Protein AF-A0A8H5SHQ7-F1 (afdb_monomer_lite)

pLDDT: mean 79.08, std 16.41, range [33.56, 96.19]

Secondary structure (DSSP, 8-state):
--------HHHHHHHHHHHHHHHTHHHHHHHHHHHHHTTHHHHHHHHHHSHHHHT---HHHHHHHHT-HHHH--S-GGG--HHHHHHHHHHHHHHHHTSHHHHHHHHHH-TT---HHHHHHHHHHHHHHHHHHHHHHHHH-HHHHHT---PPPPPPP-----TTTTTHHHHHHHHHGGGG--

Sequence (182 aa):
MASDTEKPSSQAETEVLQLVADLDRGRILRIAERIEKQGICQFLQKTQSGVQYRQLQSEKFKIWLESCPFTASTSHIQNWTCAAIVKLINWASEARWQYAEQLRTLLKLDESQSQAWLDHLHKVARYHSAIKSMVKFAVKEPGIFVNIGIRPINAPKPCFWEKTQTRQWRSLRNIWAPMMLK

Radius of gyration: 25.67 Å; chains: 1; bounding box: 71×54×68 Å

Foldseek 3Di:
DDPPPPDPLVVQLVVVLLVCCVVCVVVLLVLVVVLVVLQLVVLLVCCCPDPVVVVPPDPVVNVLSVLALVVPDPDDSNPQDSVSLSSLLVSLLCCVPVCVVVVVVSCVVDPVNRCVSNVSSPVSPVSSVVSSVVSVCCVVCVVVVVPDDDDDDPDPDPPPPPCPVVVVVVVVVVVCVVVPDD

Structure (mmCIF, N/CA/C/O backbone):
data_AF-A0A8H5SHQ7-F1
#
_entry.id   AF-A0A8H5SHQ7-F1
#
loop_
_atom_site.group_PDB
_atom_site.id
_atom_site.type_symbol
_atom_site.label_atom_id
_atom_site.label_alt_id
_atom_site.label_comp_id
_atom_site.label_asym_id
_atom_site.label_entity_id
_atom_site.label_seq_id
_atom_site.pdbx_PDB_ins_code
_atom_site.Cartn_x
_atom_site.Cartn_y
_atom_site.Cartn_z
_atom_site.occupancy
_atom_site.B_iso_or_equiv
_atom_site.auth_seq_id
_atom_site.auth_comp_id
_atom_site.auth_asym_id
_atom_site.auth_atom_id
_atom_site.pdbx_PDB_model_num
ATOM 1 N N . MET A 1 1 ? 33.254 12.821 -22.555 1.00 33.56 1 MET A N 1
ATOM 2 C CA . MET A 1 1 ? 33.073 11.659 -21.664 1.00 33.56 1 MET A CA 1
ATOM 3 C C . MET A 1 1 ? 32.046 12.067 -20.628 1.00 33.56 1 MET A C 1
ATOM 5 O O . MET A 1 1 ? 32.350 12.928 -19.816 1.00 33.56 1 MET A O 1
ATOM 9 N N . ALA A 1 2 ? 30.805 11.596 -20.758 1.00 37.62 2 ALA A N 1
ATOM 10 C CA . ALA A 1 2 ? 29.762 11.888 -19.781 1.00 37.62 2 ALA A CA 1
ATOM 11 C C . ALA A 1 2 ? 29.986 10.970 -18.576 1.00 37.62 2 ALA A C 1
ATOM 13 O O . ALA A 1 2 ? 30.101 9.760 -18.748 1.00 37.62 2 ALA A O 1
ATOM 14 N N . SER A 1 3 ? 30.141 11.548 -17.388 1.00 41.38 3 SER A N 1
ATOM 15 C CA . SER A 1 3 ? 30.241 10.786 -16.148 1.00 41.38 3 SER A CA 1
ATOM 16 C C . SER A 1 3 ? 28.887 10.145 -15.861 1.00 41.38 3 SER A C 1
ATOM 18 O O . SER A 1 3 ? 27.949 10.850 -15.479 1.00 41.38 3 SER A O 1
ATOM 20 N N . ASP A 1 4 ? 28.788 8.827 -16.045 1.00 42.91 4 ASP A N 1
ATOM 21 C CA . ASP A 1 4 ? 27.694 8.013 -15.516 1.00 42.91 4 ASP A CA 1
ATOM 22 C C . ASP A 1 4 ? 27.689 8.183 -13.999 1.00 42.91 4 ASP A C 1
ATOM 24 O O . ASP A 1 4 ? 28.451 7.567 -13.258 1.00 42.91 4 ASP A O 1
ATOM 28 N N . THR A 1 5 ? 26.885 9.134 -13.540 1.00 46.66 5 THR A N 1
ATOM 29 C CA . THR A 1 5 ? 26.704 9.389 -12.120 1.00 46.66 5 THR A CA 1
ATOM 30 C C . THR A 1 5 ? 25.695 8.347 -11.678 1.00 46.66 5 THR A C 1
ATOM 32 O O . THR A 1 5 ? 24.519 8.445 -12.031 1.00 46.66 5 THR A O 1
ATOM 35 N N . GLU A 1 6 ? 26.166 7.301 -10.999 1.00 51.03 6 GLU A N 1
ATOM 36 C CA . GLU A 1 6 ? 25.309 6.277 -10.407 1.00 51.03 6 GLU A CA 1
ATOM 37 C C . GLU A 1 6 ? 24.197 6.970 -9.608 1.00 51.03 6 GLU A C 1
ATOM 39 O O . GLU A 1 6 ? 24.444 7.606 -8.580 1.00 51.03 6 GLU A O 1
ATOM 44 N N . LYS A 1 7 ? 22.956 6.907 -10.108 1.00 58.16 7 LYS A N 1
ATOM 45 C CA . LYS A 1 7 ? 21.808 7.410 -9.354 1.00 58.16 7 LYS A CA 1
ATOM 46 C C . LYS A 1 7 ? 21.725 6.612 -8.047 1.00 58.16 7 LYS A C 1
ATOM 48 O O . LYS A 1 7 ? 21.803 5.382 -8.094 1.00 58.16 7 LYS A O 1
ATOM 53 N N . PRO A 1 8 ? 21.522 7.258 -6.887 1.00 67.00 8 PRO A N 1
ATOM 54 C CA . PRO A 1 8 ? 21.380 6.536 -5.631 1.00 67.00 8 PRO A CA 1
ATOM 55 C C . PRO A 1 8 ? 20.201 5.557 -5.720 1.00 67.00 8 PRO A C 1
ATOM 57 O O . PRO A 1 8 ? 19.133 5.903 -6.228 1.00 67.00 8 PRO A O 1
ATOM 60 N N . SER A 1 9 ? 20.381 4.333 -5.211 1.00 67.94 9 SER A N 1
ATOM 61 C CA . SER A 1 9 ? 19.393 3.237 -5.286 1.00 67.94 9 SER A CA 1
ATOM 62 C C . SER A 1 9 ? 17.975 3.656 -4.869 1.00 67.94 9 SER A C 1
ATOM 64 O O . SER A 1 9 ? 16.998 3.183 -5.441 1.00 67.94 9 SER A O 1
ATOM 66 N N . SER A 1 10 ? 17.843 4.571 -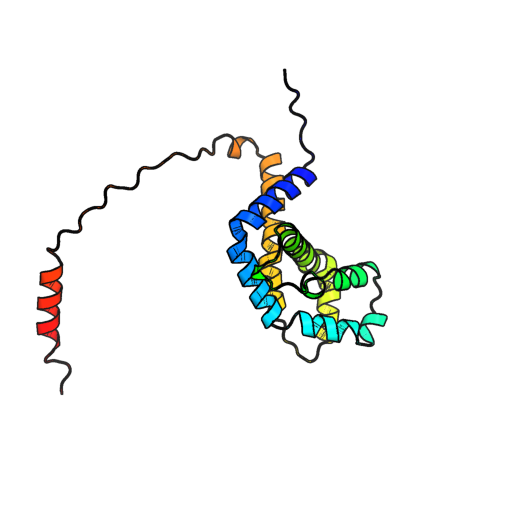3.905 1.00 75.75 10 SER A N 1
ATOM 67 C CA . SER A 1 10 ? 16.556 5.102 -3.432 1.00 75.75 10 SER A CA 1
ATOM 68 C C . SER A 1 10 ? 15.819 5.954 -4.473 1.00 75.75 10 SER A C 1
ATOM 70 O O . SER A 1 10 ? 14.588 5.928 -4.550 1.00 75.75 10 SER A O 1
ATOM 72 N N . GLN A 1 11 ? 16.555 6.693 -5.304 1.00 83.06 11 GLN A N 1
ATOM 73 C CA . GLN A 1 11 ? 15.977 7.458 -6.401 1.00 83.06 11 GLN A CA 1
ATOM 74 C C . GLN A 1 11 ? 15.467 6.518 -7.496 1.00 83.06 11 GLN A C 1
ATOM 76 O O . GLN A 1 11 ? 14.345 6.690 -7.966 1.00 83.06 11 GLN A O 1
ATOM 81 N N . ALA A 1 12 ? 16.236 5.480 -7.836 1.00 81.25 12 ALA A N 1
ATOM 82 C CA . ALA A 1 12 ? 15.808 4.461 -8.793 1.00 81.25 12 ALA A CA 1
ATOM 83 C C . ALA A 1 12 ? 14.554 3.705 -8.312 1.00 81.25 12 ALA A C 1
ATOM 85 O O . ALA A 1 12 ? 13.626 3.502 -9.091 1.00 81.25 12 ALA A O 1
ATOM 86 N N . GLU A 1 13 ? 14.476 3.349 -7.024 1.00 85.25 13 GLU A N 1
ATOM 87 C CA . GLU A 1 13 ? 13.265 2.765 -6.422 1.00 85.25 13 GLU A CA 1
ATOM 88 C C . GLU A 1 13 ? 12.042 3.673 -6.595 1.00 85.25 13 GLU A C 1
ATOM 90 O O . GLU A 1 13 ? 10.969 3.195 -6.966 1.00 85.25 13 GLU A O 1
ATOM 95 N N . THR A 1 14 ? 12.208 4.980 -6.388 1.00 86.75 14 THR A N 1
ATOM 96 C CA . THR A 1 14 ? 11.118 5.956 -6.521 1.00 86.75 14 THR A CA 1
ATOM 97 C C . THR A 1 14 ? 10.674 6.126 -7.976 1.00 86.75 14 THR A C 1
ATOM 99 O O . THR A 1 14 ? 9.474 6.116 -8.251 1.00 86.75 14 THR A O 1
ATOM 102 N N . GLU A 1 15 ? 11.620 6.239 -8.912 1.00 88.44 15 GLU A N 1
ATOM 103 C CA . GLU A 1 15 ? 11.342 6.371 -10.350 1.00 88.44 15 GLU A CA 1
ATOM 104 C C . GLU A 1 15 ? 10.612 5.128 -10.892 1.00 88.44 15 GLU A C 1
ATOM 106 O O . GLU A 1 15 ? 9.587 5.241 -11.567 1.00 88.44 15 GLU A O 1
ATOM 111 N N . VAL A 1 16 ? 11.079 3.926 -10.535 1.00 87.69 16 VAL A N 1
ATOM 112 C CA . VAL A 1 16 ? 10.428 2.667 -10.935 1.00 87.69 16 VAL A CA 1
ATOM 113 C C . VAL A 1 16 ? 9.046 2.535 -10.296 1.00 87.69 16 VAL A C 1
ATOM 115 O O . VAL A 1 16 ? 8.110 2.077 -10.949 1.00 87.69 16 VAL A O 1
ATOM 118 N N . LEU A 1 17 ? 8.880 2.960 -9.042 1.00 90.25 17 LEU A N 1
ATOM 119 C CA . LEU A 1 17 ? 7.585 2.937 -8.366 1.00 90.25 17 LEU A CA 1
ATOM 120 C C . LEU A 1 17 ? 6.559 3.860 -9.028 1.00 90.25 17 LEU A C 1
ATOM 122 O O . LEU A 1 17 ? 5.409 3.452 -9.178 1.00 90.25 17 LEU A O 1
ATOM 126 N N . GLN A 1 18 ? 6.961 5.055 -9.463 1.00 92.19 18 GLN A N 1
ATOM 127 C CA . GLN A 1 18 ? 6.096 5.951 -10.239 1.00 92.19 18 GLN A CA 1
ATOM 128 C C . GLN A 1 18 ? 5.693 5.312 -11.572 1.00 92.19 18 GLN A C 1
ATOM 130 O O . GLN A 1 18 ? 4.508 5.266 -11.897 1.00 92.19 18 GLN A O 1
ATOM 135 N N . LEU A 1 19 ? 6.653 4.724 -12.293 1.00 91.88 19 LEU A N 1
ATOM 136 C CA . LEU A 1 19 ? 6.379 4.039 -13.555 1.00 91.88 19 LEU A CA 1
ATOM 137 C C . LEU A 1 19 ? 5.389 2.878 -13.375 1.00 91.88 19 LEU A C 1
ATOM 139 O O . LEU A 1 19 ? 4.436 2.744 -14.140 1.00 91.88 19 LEU A O 1
ATOM 143 N N . VAL A 1 20 ? 5.582 2.047 -12.349 1.00 90.06 20 VAL A N 1
ATOM 144 C CA . VAL A 1 20 ? 4.669 0.940 -12.029 1.00 90.06 20 VAL A CA 1
ATOM 145 C C . VAL A 1 20 ? 3.293 1.460 -11.613 1.00 90.06 20 VAL A C 1
ATOM 147 O O . VAL A 1 20 ? 2.282 0.894 -12.025 1.00 90.06 20 VAL A O 1
ATOM 150 N N . ALA A 1 21 ? 3.232 2.541 -10.832 1.00 91.31 21 ALA A N 1
ATOM 151 C CA . ALA A 1 21 ? 1.972 3.157 -10.430 1.00 91.31 21 ALA A CA 1
ATOM 152 C C . ALA A 1 21 ? 1.158 3.660 -11.633 1.00 91.31 21 ALA A C 1
ATOM 154 O O . ALA A 1 21 ? -0.068 3.537 -11.614 1.00 91.31 21 ALA A O 1
ATOM 155 N N . ASP A 1 22 ? 1.817 4.164 -12.679 1.00 92.38 22 ASP A N 1
ATOM 156 C CA . ASP A 1 22 ? 1.163 4.592 -13.918 1.00 92.38 22 ASP A CA 1
ATOM 157 C C . ASP A 1 22 ? 0.768 3.412 -14.817 1.00 92.38 22 ASP A C 1
ATOM 159 O O . ASP A 1 22 ? -0.375 3.349 -15.277 1.00 92.38 22 ASP A O 1
ATOM 163 N N . LEU A 1 23 ? 1.665 2.441 -15.023 1.00 92.00 23 LEU A N 1
ATOM 164 C CA . LEU A 1 23 ? 1.403 1.267 -15.867 1.00 92.00 23 LEU A CA 1
ATOM 165 C C . LEU A 1 23 ? 0.278 0.386 -15.306 1.00 92.00 23 LEU A C 1
ATOM 167 O O . LEU A 1 23 ? -0.629 -0.010 -16.038 1.00 92.00 23 LEU A O 1
ATOM 171 N N . ASP A 1 24 ? 0.302 0.117 -13.999 1.00 93.25 24 ASP A N 1
ATOM 172 C CA . ASP A 1 24 ? -0.683 -0.730 -13.317 1.00 93.25 24 ASP A CA 1
ATOM 173 C C . ASP A 1 24 ? -1.805 0.070 -12.640 1.00 93.25 24 ASP A C 1
ATOM 175 O O . ASP A 1 24 ? -2.602 -0.481 -11.868 1.00 93.25 24 ASP A O 1
ATOM 179 N N . ARG A 1 25 ? -1.939 1.359 -12.977 1.00 93.69 25 ARG A N 1
ATOM 180 C CA . ARG A 1 25 ? -2.927 2.289 -12.415 1.00 93.69 25 ARG A CA 1
ATOM 181 C C . ARG A 1 25 ? -4.319 1.677 -12.302 1.00 93.69 25 ARG A C 1
ATOM 183 O O . ARG A 1 25 ? -4.875 1.576 -11.211 1.00 93.69 25 ARG A O 1
ATOM 190 N N . GLY A 1 26 ? -4.879 1.194 -13.412 1.00 93.56 26 GLY A N 1
ATOM 191 C CA . GLY A 1 26 ? -6.235 0.632 -13.433 1.00 93.56 26 GLY A CA 1
ATOM 192 C C . GLY A 1 26 ? -6.401 -0.622 -12.563 1.00 93.56 26 GLY A C 1
ATOM 193 O O . GLY A 1 26 ? -7.496 -0.924 -12.085 1.00 93.56 26 GLY A O 1
ATOM 194 N N . ARG A 1 27 ? -5.329 -1.382 -12.322 1.00 94.69 27 ARG A N 1
ATOM 195 C CA . ARG A 1 27 ? -5.354 -2.526 -11.404 1.00 94.69 27 ARG A CA 1
ATOM 196 C C . ARG A 1 27 ? -5.274 -2.068 -9.953 1.00 94.69 27 ARG A C 1
ATOM 198 O O . ARG A 1 27 ? -6.047 -2.568 -9.138 1.00 94.69 27 ARG A O 1
ATOM 205 N N . ILE A 1 28 ? -4.375 -1.139 -9.639 1.00 95.00 28 ILE A N 1
ATOM 206 C CA . ILE A 1 28 ? -4.192 -0.632 -8.276 1.00 95.00 28 ILE A CA 1
ATOM 207 C C . ILE A 1 28 ? -5.452 0.099 -7.806 1.00 95.00 28 ILE A C 1
ATOM 209 O O . ILE A 1 28 ? -5.934 -0.189 -6.714 1.00 95.00 28 ILE A O 1
ATOM 213 N N . LEU A 1 29 ? -6.055 0.938 -8.654 1.00 94.75 29 LEU A N 1
ATOM 214 C CA . LEU A 1 29 ? -7.303 1.638 -8.337 1.00 94.75 29 LEU A CA 1
ATOM 215 C C . LEU A 1 29 ? -8.458 0.668 -8.057 1.00 94.75 29 LEU A C 1
ATOM 217 O O . LEU A 1 29 ? -9.145 0.817 -7.054 1.00 94.75 29 LEU A O 1
ATOM 221 N N . ARG A 1 30 ? -8.617 -0.399 -8.852 1.00 95.25 30 ARG A N 1
ATOM 222 C CA . ARG A 1 30 ? -9.626 -1.443 -8.578 1.00 95.25 30 ARG A CA 1
ATOM 223 C C . ARG A 1 30 ? -9.406 -2.157 -7.244 1.00 95.25 30 ARG A C 1
ATOM 225 O O . ARG A 1 30 ? -10.365 -2.601 -6.617 1.00 95.25 30 ARG A O 1
ATOM 232 N N . ILE A 1 31 ? -8.154 -2.328 -6.821 1.00 95.06 31 ILE A N 1
ATOM 233 C CA . ILE A 1 31 ? -7.845 -2.893 -5.502 1.00 95.06 31 ILE A CA 1
ATOM 234 C C . ILE A 1 31 ? -8.173 -1.865 -4.413 1.00 95.06 31 ILE A C 1
ATOM 236 O O . ILE A 1 31 ? -8.801 -2.238 -3.428 1.00 95.06 31 ILE A O 1
ATOM 240 N N . ALA A 1 32 ? -7.823 -0.592 -4.609 1.00 94.44 32 ALA A N 1
ATOM 241 C CA . ALA A 1 32 ? -8.142 0.497 -3.687 1.00 94.44 32 ALA A CA 1
ATOM 242 C C . ALA A 1 32 ? -9.658 0.650 -3.469 1.00 94.44 32 ALA A C 1
ATOM 244 O O . ALA A 1 32 ? -10.100 0.691 -2.327 1.00 94.44 32 ALA A O 1
ATOM 245 N N . GLU A 1 33 ? -10.463 0.602 -4.534 1.00 93.69 33 GLU A N 1
ATOM 246 C CA . GLU A 1 33 ? -11.933 0.601 -4.445 1.00 93.69 33 GLU A CA 1
ATOM 247 C C . GLU A 1 33 ? -12.465 -0.573 -3.608 1.00 93.69 33 GLU A C 1
ATOM 249 O O . GLU A 1 33 ? -13.436 -0.431 -2.868 1.00 93.69 33 GLU A O 1
ATOM 254 N N . ARG A 1 34 ? -11.845 -1.758 -3.705 1.00 93.50 34 ARG A N 1
ATOM 255 C CA . ARG A 1 34 ? -12.228 -2.905 -2.866 1.00 93.50 34 ARG A CA 1
ATOM 256 C C . ARG A 1 34 ? -11.855 -2.686 -1.407 1.00 93.50 34 ARG A C 1
ATOM 258 O O . ARG A 1 34 ? -12.661 -3.022 -0.550 1.00 93.50 34 ARG A O 1
ATOM 265 N N . ILE A 1 35 ? -10.673 -2.135 -1.137 1.00 93.31 35 ILE A N 1
ATOM 266 C CA . ILE A 1 35 ? -10.221 -1.806 0.223 1.00 93.31 35 ILE A CA 1
ATOM 267 C C . ILE A 1 35 ? -11.205 -0.825 0.876 1.00 93.31 35 ILE A C 1
ATOM 269 O O . ILE A 1 35 ? -11.647 -1.064 1.998 1.00 93.31 35 ILE A O 1
ATOM 273 N N . GLU A 1 36 ? -11.595 0.227 0.153 1.00 91.38 36 GLU A N 1
ATOM 274 C CA . GLU A 1 36 ? -12.579 1.212 0.611 1.00 91.38 36 GLU A CA 1
ATOM 275 C C . GLU A 1 36 ? -13.930 0.559 0.921 1.00 91.38 36 GLU A C 1
ATOM 277 O O . GLU A 1 36 ? -14.418 0.638 2.049 1.00 91.38 36 GLU A O 1
ATOM 282 N N . LYS A 1 37 ? -14.499 -0.172 -0.046 1.00 90.62 37 LYS A N 1
ATOM 283 C CA . LYS A 1 37 ? -15.796 -0.855 0.109 1.00 90.62 37 LYS A CA 1
ATOM 284 C C . LYS A 1 37 ? -15.810 -1.893 1.230 1.00 90.62 37 LYS A C 1
ATOM 286 O O . LYS A 1 37 ? -16.870 -2.181 1.774 1.00 90.62 37 LYS A O 1
ATOM 291 N N . GLN A 1 38 ? -14.659 -2.476 1.554 1.00 90.56 38 GLN A N 1
ATOM 292 C CA . GLN A 1 38 ? -14.519 -3.493 2.597 1.00 90.56 38 GLN A CA 1
ATOM 293 C C . GLN A 1 38 ? -14.275 -2.921 3.995 1.00 90.56 38 GLN A C 1
ATOM 295 O O . GLN A 1 38 ? -14.064 -3.692 4.930 1.00 90.56 38 GLN A O 1
ATOM 300 N N . GLY A 1 39 ? -14.349 -1.602 4.157 1.00 88.06 39 GLY A N 1
ATOM 301 C CA . GLY A 1 39 ? -14.542 -1.012 5.473 1.00 88.06 39 GLY A CA 1
ATOM 302 C C . GLY A 1 39 ? -13.327 -0.313 6.074 1.00 88.06 39 GLY A C 1
ATOM 303 O O . GLY A 1 39 ? -13.342 -0.035 7.272 1.00 88.06 39 GLY A O 1
ATOM 304 N N . ILE A 1 40 ? -12.266 -0.036 5.298 1.00 90.12 40 ILE A N 1
ATOM 305 C CA . ILE A 1 40 ? -11.049 0.584 5.856 1.00 90.12 40 ILE A CA 1
ATOM 306 C C . ILE A 1 40 ? -11.349 1.933 6.529 1.00 90.12 40 ILE A C 1
ATOM 308 O O . ILE A 1 40 ? -10.817 2.220 7.597 1.00 90.12 40 ILE A O 1
ATOM 312 N N . CYS A 1 41 ? -12.234 2.747 5.946 1.00 89.12 41 CYS A N 1
ATOM 313 C CA . CYS A 1 41 ? -12.568 4.069 6.475 1.00 89.12 41 CYS A CA 1
ATOM 314 C C . CYS A 1 41 ? -13.312 3.958 7.809 1.00 89.12 41 CYS A C 1
ATOM 316 O O . CYS A 1 41 ? -12.985 4.667 8.756 1.00 89.12 41 CYS A O 1
ATOM 318 N N . GLN A 1 42 ? -14.259 3.024 7.907 1.00 87.62 42 GLN A N 1
ATOM 319 C CA . GLN A 1 42 ? -15.003 2.735 9.130 1.00 87.62 42 GLN A CA 1
ATOM 320 C C . GLN A 1 42 ? -14.062 2.220 10.224 1.00 87.62 42 GLN A C 1
ATOM 322 O O . GLN A 1 42 ? -14.133 2.681 11.363 1.00 87.62 42 GLN A O 1
ATOM 327 N N . PHE A 1 43 ? -13.140 1.318 9.871 1.00 87.81 43 PHE A N 1
ATOM 328 C CA . PHE A 1 43 ? -12.107 0.830 10.782 1.00 87.81 43 PHE A CA 1
ATOM 329 C C . PHE A 1 43 ? -11.242 1.978 11.322 1.00 87.81 43 PHE A C 1
ATOM 331 O O . PHE A 1 43 ? -11.044 2.081 12.533 1.00 87.81 43 PHE A O 1
ATOM 338 N N . LEU A 1 44 ? -10.762 2.872 10.452 1.00 87.69 44 LEU A N 1
ATOM 339 C CA . LEU A 1 44 ? -9.928 4.011 10.847 1.00 87.69 44 LEU A CA 1
ATOM 340 C C . LEU A 1 44 ? -10.691 5.007 11.729 1.00 87.69 44 LEU A C 1
ATOM 342 O O . LEU A 1 44 ? -10.172 5.413 12.766 1.00 87.69 44 LEU A O 1
ATOM 346 N N . GLN A 1 45 ? -11.934 5.345 11.374 1.00 87.12 45 GLN A N 1
ATOM 347 C CA . GLN A 1 45 ? -12.783 6.244 12.166 1.00 87.12 45 GLN A CA 1
ATOM 348 C C . GLN A 1 45 ? -13.084 5.671 13.559 1.00 87.12 45 GLN A C 1
ATOM 350 O O . GLN A 1 45 ? -12.964 6.376 14.565 1.00 87.12 45 GLN A O 1
ATOM 355 N N . LYS A 1 46 ? -13.432 4.380 13.641 1.00 85.31 46 LYS A N 1
ATOM 356 C CA . LYS A 1 46 ? -13.666 3.686 14.918 1.00 85.31 46 LYS A CA 1
ATOM 357 C C . LYS A 1 46 ? -12.390 3.619 15.751 1.00 85.31 46 LYS A C 1
ATOM 359 O O . LYS A 1 46 ? -12.426 3.857 16.955 1.00 85.31 46 LYS A O 1
ATOM 364 N N . THR A 1 47 ? -11.260 3.343 15.102 1.00 84.50 47 THR A N 1
ATOM 365 C CA . THR A 1 47 ? -9.955 3.311 15.760 1.00 84.50 47 THR A CA 1
ATOM 366 C C . THR A 1 47 ? -9.653 4.669 16.378 1.00 84.50 47 THR A C 1
ATOM 368 O O . THR A 1 47 ? -9.436 4.716 17.577 1.00 84.50 47 THR A O 1
ATOM 371 N N . GLN A 1 48 ? -9.714 5.764 15.611 1.00 82.44 48 GLN A N 1
ATOM 372 C CA . GLN A 1 48 ? -9.355 7.120 16.063 1.00 82.44 48 GLN A CA 1
ATOM 373 C C . GLN A 1 48 ? -10.283 7.684 17.152 1.00 82.44 48 GLN A C 1
ATOM 375 O O . GLN A 1 48 ? -9.836 8.436 18.017 1.00 82.44 48 GLN A O 1
ATOM 380 N N . SER A 1 49 ? -11.567 7.319 17.132 1.00 80.62 49 SER A N 1
ATOM 381 C CA . SER A 1 49 ? -12.542 7.731 18.155 1.00 80.62 49 SER A CA 1
ATOM 382 C C . SER A 1 49 ? -12.488 6.883 19.432 1.00 80.62 49 SER A C 1
ATOM 384 O O . SER A 1 49 ? -12.954 7.321 20.486 1.00 80.62 49 SER A O 1
ATOM 386 N N . GLY A 1 50 ? -11.905 5.684 19.369 1.00 76.06 50 GLY A N 1
ATOM 387 C CA . GLY A 1 50 ? -11.817 4.763 20.495 1.00 76.06 50 GLY A CA 1
ATOM 388 C C . GLY A 1 50 ? -10.793 5.175 21.557 1.00 76.06 50 GLY A C 1
ATOM 389 O O . GLY A 1 50 ? -9.732 5.729 21.269 1.00 76.06 50 GLY A O 1
ATOM 390 N N . VAL A 1 51 ? -11.057 4.797 22.814 1.00 67.31 51 VAL A N 1
ATOM 391 C CA . VAL A 1 51 ? -10.112 4.949 23.946 1.00 67.31 51 VAL A CA 1
ATOM 392 C C . VAL A 1 51 ? -8.756 4.288 23.644 1.00 67.31 51 VAL A C 1
ATOM 394 O O . VAL A 1 51 ? -7.709 4.770 24.075 1.00 67.31 51 VAL A O 1
ATOM 397 N N . GLN A 1 52 ? -8.771 3.233 22.828 1.00 69.62 52 GLN A N 1
ATOM 398 C CA . GLN A 1 52 ? -7.599 2.480 22.383 1.00 69.62 52 GLN A CA 1
ATOM 399 C C . GLN A 1 52 ? -6.614 3.332 21.564 1.00 69.62 52 GLN A C 1
ATOM 401 O O . GLN A 1 52 ? -5.408 3.132 21.679 1.00 69.62 52 GLN A O 1
ATOM 406 N N . TYR A 1 53 ? -7.088 4.334 20.808 1.00 71.00 53 TYR A N 1
ATOM 407 C CA . TYR A 1 53 ? -6.220 5.266 20.075 1.00 71.00 53 TYR A CA 1
ATOM 408 C C . TYR A 1 53 ? -5.302 6.053 21.004 1.00 71.00 53 TYR A C 1
ATOM 410 O O . TYR A 1 53 ? -4.111 6.217 20.740 1.00 71.00 53 TYR A O 1
ATOM 418 N N . ARG A 1 54 ? -5.847 6.507 22.140 1.00 67.75 54 ARG A N 1
ATOM 419 C CA . ARG A 1 54 ? -5.083 7.247 23.152 1.00 67.75 54 ARG A CA 1
ATOM 420 C C . ARG A 1 54 ? -4.052 6.361 23.846 1.00 67.75 54 ARG A C 1
ATOM 422 O O . ARG A 1 54 ? -3.028 6.867 24.287 1.00 67.75 54 ARG A O 1
ATOM 429 N N . GLN A 1 55 ? -4.308 5.055 23.903 1.00 69.25 55 GLN A N 1
ATOM 430 C CA . GLN A 1 55 ? -3.414 4.056 24.487 1.00 69.25 55 GLN A CA 1
ATOM 431 C C . GLN A 1 55 ? -2.333 3.558 23.515 1.00 69.25 55 GLN A C 1
ATOM 433 O O . GLN A 1 55 ? -1.434 2.825 23.937 1.00 69.25 55 GLN A O 1
ATOM 438 N N . LEU A 1 56 ? -2.374 3.957 22.235 1.00 72.00 56 LEU A N 1
ATOM 439 C CA . LEU A 1 56 ? -1.299 3.664 21.291 1.00 72.00 56 LEU A CA 1
ATOM 440 C C . LEU A 1 56 ? 0.001 4.311 21.781 1.00 72.00 56 LEU A C 1
ATOM 442 O O . LEU A 1 56 ? 0.136 5.533 21.819 1.00 72.00 56 LEU A O 1
ATOM 446 N N . GLN A 1 57 ? 0.967 3.464 22.129 1.00 65.69 57 GLN A N 1
ATOM 447 C CA . GLN A 1 57 ? 2.244 3.866 22.727 1.00 65.69 57 GLN A CA 1
ATOM 448 C C . GLN A 1 57 ? 3.183 4.565 21.731 1.00 65.69 57 GLN A C 1
ATOM 450 O O . GLN A 1 57 ? 4.108 5.265 22.130 1.00 65.69 57 GLN A O 1
ATOM 455 N N . SER A 1 58 ? 2.978 4.367 20.425 1.00 83.88 58 SER A N 1
ATOM 456 C CA . SER A 1 58 ? 3.875 4.880 19.389 1.00 83.88 58 SER A CA 1
ATOM 457 C C . SER A 1 58 ? 3.262 6.062 18.649 1.00 83.88 58 SER A C 1
ATOM 459 O O . SER A 1 58 ? 2.344 5.892 17.848 1.00 83.88 58 SER A O 1
ATOM 461 N N . GLU A 1 59 ? 3.842 7.244 18.844 1.00 87.38 59 GLU A N 1
ATOM 462 C CA . GLU A 1 59 ? 3.464 8.455 18.108 1.00 87.38 59 GLU A CA 1
ATOM 463 C C . GLU A 1 59 ? 3.650 8.286 16.593 1.00 87.38 59 GLU A C 1
ATOM 465 O O . GLU A 1 59 ? 2.796 8.665 15.798 1.00 87.38 59 GLU A O 1
ATOM 470 N N . LYS A 1 60 ? 4.715 7.587 16.179 1.00 90.62 60 LYS A N 1
ATOM 471 C CA . LYS A 1 60 ? 4.960 7.261 14.765 1.00 90.62 60 LYS A CA 1
ATOM 472 C C . LYS A 1 60 ? 3.824 6.442 14.153 1.00 90.62 60 LYS A C 1
ATOM 474 O O . LYS A 1 60 ? 3.513 6.619 12.982 1.00 90.62 60 LYS A O 1
ATOM 479 N N . PHE A 1 61 ? 3.230 5.530 14.921 1.00 89.56 61 PHE A N 1
ATOM 480 C CA . PHE A 1 61 ? 2.117 4.714 14.443 1.00 89.56 61 PHE A CA 1
ATOM 481 C C . PHE A 1 61 ? 0.816 5.521 14.332 1.00 89.56 61 PHE A C 1
ATOM 483 O O . PHE A 1 61 ? 0.057 5.313 13.390 1.00 89.56 61 PHE A O 1
ATOM 490 N N . LYS A 1 62 ? 0.585 6.482 15.236 1.00 89.00 62 LYS A N 1
ATOM 491 C CA . LYS A 1 62 ? -0.550 7.415 15.140 1.00 89.00 62 LYS A CA 1
ATOM 492 C C . LYS A 1 62 ? -0.453 8.286 13.893 1.00 89.00 62 LYS A C 1
ATOM 494 O O . LYS A 1 62 ? -1.367 8.270 13.076 1.00 89.00 62 LYS A O 1
ATOM 499 N N . ILE A 1 63 ? 0.699 8.928 13.687 1.00 90.62 63 ILE A N 1
ATOM 500 C CA . ILE A 1 63 ? 0.976 9.724 12.481 1.00 90.62 63 ILE A CA 1
ATOM 501 C C . ILE A 1 63 ? 0.772 8.872 11.223 1.00 90.62 63 ILE A C 1
ATOM 503 O O . ILE A 1 63 ? 0.164 9.316 10.251 1.00 90.62 63 ILE A O 1
ATOM 507 N N . TRP A 1 64 ? 1.237 7.622 11.242 1.00 93.00 64 TRP A N 1
ATOM 508 C CA . TRP A 1 64 ? 1.029 6.697 10.135 1.00 93.00 64 TRP A CA 1
ATOM 509 C C . TRP A 1 64 ? -0.463 6.411 9.868 1.00 93.00 64 TR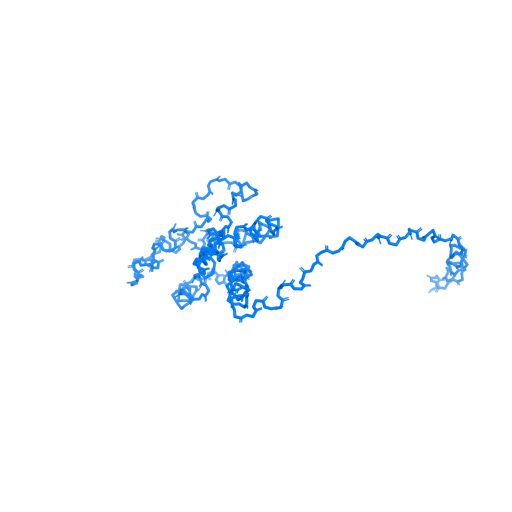P A C 1
ATOM 511 O O . TRP A 1 64 ? -0.892 6.486 8.713 1.00 93.00 64 TRP A O 1
ATOM 521 N N . LEU A 1 65 ? -1.272 6.147 10.902 1.00 90.56 65 LEU A N 1
ATOM 522 C CA . LEU A 1 65 ? -2.725 5.947 10.770 1.00 90.56 65 LEU A CA 1
ATOM 523 C C . LEU A 1 65 ? -3.427 7.189 10.204 1.00 90.56 65 LEU A C 1
ATOM 525 O O . LEU A 1 65 ? -4.288 7.068 9.335 1.00 90.56 65 LEU A O 1
ATOM 529 N N . GLU A 1 66 ? -3.049 8.380 10.666 1.00 89.06 66 GLU A N 1
ATOM 530 C CA . GLU A 1 66 ? -3.589 9.661 10.190 1.00 89.06 66 GLU A CA 1
ATOM 531 C C . GLU A 1 66 ? -3.177 9.967 8.747 1.00 89.06 66 GLU A C 1
ATOM 533 O O . GLU A 1 66 ? -3.944 10.555 7.985 1.00 89.06 66 GLU A O 1
ATOM 538 N N . SER A 1 67 ? -1.996 9.504 8.331 1.00 91.19 67 SER A N 1
ATOM 539 C CA . SER A 1 67 ? -1.481 9.703 6.975 1.00 91.19 67 SER A CA 1
ATOM 540 C C . SER A 1 67 ? -2.192 8.866 5.900 1.00 91.19 67 SER A C 1
ATOM 542 O O . SER A 1 67 ? -1.838 8.978 4.718 1.00 91.19 67 SER A O 1
ATOM 544 N N . CYS A 1 68 ? -3.179 8.046 6.288 1.00 91.19 68 CYS A N 1
ATOM 545 C CA . CYS A 1 68 ? -3.871 7.118 5.406 1.00 91.19 68 CYS A CA 1
ATOM 546 C C . CYS A 1 68 ? -4.404 7.814 4.131 1.00 91.19 68 CYS A C 1
ATOM 548 O O . CYS A 1 68 ? -5.086 8.837 4.200 1.00 91.19 68 CYS A O 1
ATOM 550 N N . PRO A 1 69 ? -4.140 7.267 2.931 1.00 92.06 69 PRO A N 1
ATOM 551 C CA . PRO A 1 69 ? -4.627 7.854 1.681 1.00 92.06 69 PRO A CA 1
ATOM 552 C C . PRO A 1 69 ? -6.157 7.957 1.593 1.00 92.06 69 PRO A C 1
ATOM 554 O O . PRO A 1 69 ? -6.669 8.882 0.968 1.00 92.06 69 PRO A O 1
ATOM 557 N N . PHE A 1 70 ? -6.878 7.029 2.230 1.00 89.25 70 PHE A N 1
ATOM 558 C CA . PHE A 1 70 ? -8.341 6.965 2.190 1.00 89.25 70 PHE A CA 1
ATOM 559 C C . PHE A 1 70 ? -9.023 8.030 3.061 1.00 89.25 70 PHE A C 1
ATOM 561 O O . PHE A 1 70 ? -10.174 8.363 2.812 1.00 89.25 70 PHE A O 1
ATOM 568 N N . THR A 1 71 ? -8.331 8.587 4.060 1.00 83.81 71 THR A N 1
ATOM 569 C CA . THR A 1 71 ? -8.877 9.654 4.921 1.00 83.81 71 THR A CA 1
ATOM 570 C C . THR A 1 71 ? -8.585 11.050 4.374 1.00 83.81 71 THR A C 1
ATOM 572 O O . THR A 1 71 ? -9.336 11.982 4.639 1.00 83.81 71 THR A O 1
ATOM 575 N N . ALA A 1 72 ? -7.510 11.203 3.594 1.00 71.19 72 ALA A N 1
ATOM 576 C CA . ALA A 1 72 ? -7.080 12.486 3.039 1.00 71.19 72 ALA A CA 1
ATOM 577 C C . ALA A 1 72 ? -7.756 12.854 1.703 1.00 71.19 72 ALA A C 1
ATOM 579 O O . ALA A 1 72 ? -7.667 14.001 1.266 1.00 71.19 72 ALA A O 1
ATOM 580 N N . SER A 1 73 ? -8.385 11.895 1.019 1.00 62.19 73 SER A N 1
ATOM 581 C CA . SER A 1 73 ? -8.931 12.097 -0.324 1.00 62.19 73 SER A CA 1
ATOM 582 C C . SER A 1 73 ? -10.447 12.285 -0.282 1.00 62.19 73 SER A C 1
ATOM 584 O O . SER A 1 73 ? -11.201 11.337 -0.108 1.00 62.19 73 SER A O 1
ATOM 586 N N . THR A 1 74 ? -10.900 13.525 -0.479 1.00 60.03 74 THR A N 1
ATOM 587 C CA . THR A 1 74 ? -12.311 13.850 -0.762 1.00 60.03 74 THR A CA 1
ATOM 588 C C . THR A 1 74 ? -12.698 13.565 -2.217 1.00 60.03 74 THR A C 1
ATOM 590 O O . THR A 1 74 ? -13.867 13.671 -2.583 1.00 60.03 74 THR A O 1
ATOM 593 N N . SER A 1 75 ? -11.725 13.219 -3.066 1.00 67.38 75 SER A N 1
ATOM 594 C CA . SER A 1 75 ? -11.937 12.886 -4.469 1.00 67.38 75 SER A CA 1
ATOM 595 C C . SER A 1 75 ? -12.177 11.389 -4.659 1.00 67.38 75 SER A C 1
ATOM 597 O O . SER A 1 75 ? -11.578 10.545 -3.999 1.00 67.38 75 SER A O 1
ATOM 599 N N . HIS A 1 76 ? -13.055 11.058 -5.607 1.00 83.69 76 HIS A N 1
ATOM 600 C CA . HIS A 1 76 ? -13.337 9.676 -5.991 1.00 83.69 76 HIS A CA 1
ATOM 601 C C . HIS A 1 76 ? -12.038 8.927 -6.336 1.00 83.69 76 HIS A C 1
ATOM 603 O O . HIS A 1 76 ? -11.205 9.470 -7.065 1.00 83.69 76 HIS A O 1
ATOM 609 N N . ILE A 1 77 ? -11.881 7.678 -5.872 1.00 88.38 77 ILE A N 1
ATOM 610 C CA . ILE A 1 77 ? -10.647 6.878 -6.034 1.00 88.38 77 ILE A CA 1
ATOM 611 C C . ILE A 1 77 ? -10.161 6.836 -7.487 1.00 88.38 77 ILE A C 1
ATOM 613 O O . ILE A 1 77 ? -8.964 6.901 -7.754 1.00 88.38 77 ILE A O 1
ATOM 617 N N . GLN A 1 78 ? -11.076 6.806 -8.456 1.00 87.19 78 GLN A N 1
ATOM 618 C CA . GLN A 1 78 ? -10.723 6.794 -9.883 1.00 87.19 78 GLN A CA 1
ATOM 619 C C . GLN A 1 78 ? -9.914 8.024 -10.334 1.00 87.19 78 GLN A C 1
ATOM 621 O O . GLN A 1 78 ? -9.133 7.942 -11.286 1.00 87.19 78 GLN A O 1
ATOM 626 N N . ASN A 1 79 ? -10.041 9.136 -9.610 1.00 89.50 79 ASN A N 1
ATOM 627 C CA . ASN A 1 79 ? -9.372 10.404 -9.885 1.00 89.50 79 ASN A CA 1
ATOM 628 C C . ASN A 1 79 ? -8.058 10.569 -9.103 1.00 89.50 79 ASN A C 1
ATOM 630 O O . ASN A 1 79 ? -7.444 11.633 -9.154 1.00 89.50 79 ASN A O 1
ATOM 634 N N . TRP A 1 80 ? -7.602 9.548 -8.371 1.00 91.88 80 TRP A N 1
ATOM 635 C CA . TRP A 1 80 ? -6.355 9.617 -7.607 1.00 91.88 80 TRP A CA 1
ATOM 636 C C . TRP A 1 80 ? -5.150 9.856 -8.503 1.00 91.88 80 TRP A C 1
ATOM 638 O O . TRP A 1 80 ? -4.927 9.125 -9.458 1.00 91.88 80 TRP A O 1
ATOM 648 N N . THR A 1 81 ? -4.321 10.846 -8.197 1.00 92.06 81 THR A N 1
ATOM 649 C CA . THR A 1 81 ? -3.093 11.107 -8.962 1.00 92.06 81 THR A CA 1
ATOM 650 C C . THR A 1 81 ? -2.088 9.957 -8.817 1.00 92.06 81 THR A C 1
ATOM 652 O O . THR A 1 81 ? -2.197 9.136 -7.904 1.00 92.06 81 THR A O 1
ATOM 655 N N . CYS A 1 82 ? -1.081 9.886 -9.696 1.00 91.56 82 CYS A N 1
ATOM 656 C CA . CYS A 1 82 ? 0.023 8.927 -9.541 1.00 91.56 82 CYS A CA 1
ATOM 657 C C . CYS A 1 82 ? 0.671 9.045 -8.148 1.00 91.56 82 CYS A C 1
ATOM 659 O O . CYS A 1 82 ? 0.862 8.045 -7.460 1.00 91.56 82 CYS A O 1
ATOM 661 N N . ALA A 1 83 ? 0.864 10.272 -7.653 1.00 91.19 83 ALA A N 1
ATOM 662 C CA . ALA A 1 83 ? 1.370 10.520 -6.304 1.00 91.19 83 ALA A CA 1
ATOM 663 C C . ALA A 1 83 ? 0.490 9.900 -5.199 1.00 91.19 83 ALA A C 1
ATOM 665 O O . ALA A 1 83 ? 1.017 9.327 -4.247 1.00 91.19 83 ALA A O 1
ATOM 666 N N . ALA A 1 84 ? -0.841 9.956 -5.328 1.00 92.50 84 ALA A N 1
ATOM 667 C CA . ALA A 1 84 ? -1.752 9.313 -4.378 1.00 92.50 84 ALA A CA 1
ATOM 668 C C . ALA A 1 84 ? -1.647 7.777 -4.423 1.00 92.50 84 ALA A C 1
ATOM 670 O O . ALA A 1 84 ? -1.676 7.124 -3.379 1.00 92.50 84 ALA A O 1
ATOM 671 N N . ILE A 1 85 ? -1.453 7.199 -5.612 1.00 94.19 85 ILE A N 1
ATOM 672 C CA . ILE A 1 85 ? -1.231 5.756 -5.787 1.00 94.19 85 ILE A CA 1
ATOM 673 C C . ILE A 1 85 ? 0.096 5.327 -5.152 1.00 94.19 85 ILE A C 1
ATOM 675 O O . ILE A 1 85 ? 0.130 4.354 -4.400 1.00 94.19 85 ILE A O 1
ATOM 679 N N . VAL A 1 86 ? 1.175 6.070 -5.395 1.00 93.81 86 VAL A N 1
ATOM 680 C CA . VAL A 1 86 ? 2.484 5.833 -4.768 1.00 93.81 86 VAL A CA 1
ATOM 681 C C . VAL A 1 86 ? 2.373 5.921 -3.245 1.00 93.81 86 VAL A C 1
ATOM 683 O O . VAL A 1 86 ? 2.857 5.036 -2.539 1.00 93.81 86 VAL A O 1
ATOM 686 N N . LYS A 1 87 ? 1.660 6.932 -2.731 1.00 94.44 87 LYS A N 1
ATOM 687 C CA . LYS A 1 87 ? 1.381 7.068 -1.296 1.00 94.44 87 LYS A CA 1
ATOM 688 C C . LYS A 1 87 ? 0.641 5.845 -0.750 1.00 94.44 87 LYS A C 1
ATOM 690 O O . LYS A 1 87 ? 1.018 5.344 0.305 1.00 94.44 87 LYS A O 1
ATOM 695 N N . LEU A 1 88 ? -0.358 5.324 -1.470 1.00 95.31 88 LEU A N 1
ATOM 696 C CA . LEU A 1 88 ? -1.050 4.088 -1.095 1.00 95.31 88 LEU A CA 1
ATOM 697 C C . LEU A 1 88 ? -0.1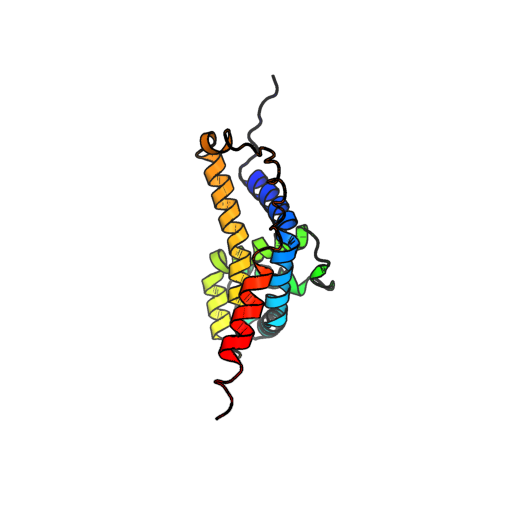07 2.884 -1.051 1.00 95.31 88 LEU A C 1
ATOM 699 O O . LEU A 1 88 ? -0.169 2.113 -0.096 1.00 95.31 88 LEU A O 1
ATOM 703 N N . ILE A 1 89 ? 0.757 2.710 -2.051 1.00 95.56 89 ILE A N 1
ATOM 704 C CA . ILE A 1 89 ? 1.697 1.583 -2.092 1.00 95.56 89 ILE A CA 1
ATOM 705 C C . ILE A 1 89 ? 2.656 1.626 -0.898 1.00 95.56 89 ILE A C 1
ATOM 707 O O . ILE A 1 89 ? 2.844 0.605 -0.232 1.00 95.56 89 ILE A O 1
ATOM 711 N N . ASN A 1 90 ? 3.216 2.799 -0.596 1.00 95.00 90 ASN A N 1
ATOM 712 C CA . ASN A 1 90 ? 4.118 2.982 0.541 1.00 95.00 90 ASN A CA 1
ATOM 713 C C . ASN A 1 90 ? 3.398 2.733 1.868 1.00 95.00 90 ASN A C 1
ATOM 715 O O . ASN A 1 90 ? 3.844 1.905 2.661 1.00 95.00 90 ASN A O 1
ATOM 719 N N . TRP A 1 91 ? 2.232 3.350 2.059 1.00 95.75 91 TRP A N 1
ATOM 720 C CA . TRP A 1 91 ? 1.432 3.178 3.271 1.00 95.75 91 TRP A CA 1
ATOM 721 C C . TRP A 1 91 ? 1.027 1.709 3.491 1.00 95.75 91 TRP A C 1
ATOM 723 O O . TRP A 1 91 ? 1.128 1.185 4.599 1.00 95.75 91 TRP A O 1
ATOM 733 N N . ALA A 1 92 ? 0.642 0.997 2.424 1.00 96.19 92 ALA A N 1
ATOM 734 C CA . ALA A 1 92 ? 0.331 -0.433 2.470 1.00 96.19 92 ALA A CA 1
ATOM 735 C C . ALA A 1 92 ? 1.557 -1.299 2.814 1.00 96.19 92 ALA A C 1
ATOM 737 O O . ALA A 1 92 ? 1.436 -2.301 3.522 1.00 96.19 92 ALA A O 1
ATOM 738 N N . SER A 1 93 ? 2.736 -0.930 2.307 1.00 95.88 93 SER A N 1
ATOM 739 C CA . SER A 1 93 ? 4.004 -1.590 2.632 1.00 95.88 93 SER A CA 1
ATOM 740 C C . SER A 1 93 ? 4.336 -1.453 4.119 1.00 95.88 93 SER A C 1
ATOM 742 O O . SER A 1 93 ? 4.631 -2.448 4.784 1.00 95.88 93 SER A O 1
ATOM 744 N N . GLU A 1 94 ? 4.203 -0.245 4.663 1.00 95.25 94 GLU A N 1
ATOM 745 C CA . GLU A 1 94 ? 4.411 0.043 6.084 1.00 95.25 94 GLU A CA 1
ATOM 746 C C . GLU A 1 94 ? 3.419 -0.722 6.968 1.00 95.25 94 GLU A C 1
ATOM 748 O O . GLU A 1 94 ? 3.838 -1.331 7.956 1.00 95.25 94 GLU A O 1
ATOM 753 N N . ALA A 1 95 ? 2.139 -0.791 6.572 1.00 93.75 95 ALA A N 1
ATOM 754 C CA . ALA A 1 95 ? 1.121 -1.594 7.258 1.00 93.75 95 ALA A CA 1
ATOM 755 C C . ALA A 1 95 ? 1.573 -3.048 7.451 1.00 93.75 95 ALA A C 1
ATOM 757 O O . ALA A 1 95 ? 1.379 -3.643 8.510 1.00 93.75 95 ALA A O 1
ATOM 758 N N . ARG A 1 96 ? 2.175 -3.623 6.403 1.00 94.06 96 ARG A N 1
ATOM 7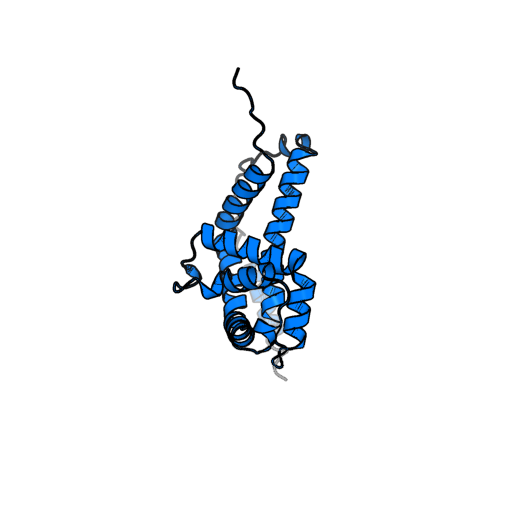59 C CA . ARG A 1 96 ? 2.537 -5.040 6.341 1.00 94.06 96 ARG A CA 1
ATOM 760 C C . ARG A 1 96 ? 3.872 -5.358 7.007 1.00 94.06 96 ARG A C 1
ATOM 762 O O . ARG A 1 96 ? 4.014 -6.449 7.549 1.00 94.06 96 ARG A O 1
ATOM 769 N N . TRP A 1 97 ? 4.860 -4.472 6.907 1.00 92.81 97 TRP A N 1
ATOM 770 C CA . TRP A 1 97 ? 6.242 -4.793 7.285 1.00 92.81 97 TRP A CA 1
ATOM 771 C C . TRP A 1 97 ? 6.760 -4.023 8.491 1.00 92.81 97 TRP A C 1
ATOM 773 O O . TRP A 1 97 ? 7.617 -4.536 9.202 1.00 92.81 97 TRP A O 1
ATOM 783 N N . GLN A 1 98 ? 6.253 -2.815 8.732 1.00 93.19 98 GLN A N 1
ATOM 784 C CA . GLN A 1 98 ? 6.725 -1.958 9.820 1.00 93.19 98 GLN A CA 1
ATOM 785 C C . GLN A 1 98 ? 5.766 -1.961 11.009 1.00 93.19 98 GLN A C 1
ATOM 787 O O . GLN A 1 98 ? 6.208 -1.980 12.156 1.00 93.19 98 GLN A O 1
ATOM 792 N N . TYR A 1 99 ? 4.462 -1.961 10.736 1.00 92.19 99 TYR A N 1
ATOM 793 C CA . TYR A 1 99 ? 3.424 -1.796 11.752 1.00 92.19 99 TYR A CA 1
ATOM 794 C C . TYR A 1 99 ? 2.523 -3.022 11.926 1.00 92.19 99 TYR A C 1
ATOM 796 O O . TYR A 1 99 ? 1.434 -2.914 12.487 1.00 92.19 99 TYR A O 1
ATOM 804 N N . ALA A 1 100 ? 2.963 -4.192 11.455 1.00 91.00 100 ALA A N 1
ATOM 805 C CA . ALA A 1 100 ? 2.151 -5.406 11.432 1.00 91.00 100 ALA A CA 1
ATOM 806 C C . ALA A 1 100 ? 1.624 -5.804 12.820 1.00 91.00 100 ALA A C 1
ATOM 808 O O . ALA A 1 100 ? 0.442 -6.106 12.968 1.00 91.00 100 ALA A O 1
ATOM 809 N N . GLU A 1 101 ? 2.478 -5.766 13.846 1.00 89.50 101 GLU A N 1
ATOM 810 C CA . GLU A 1 101 ? 2.102 -6.160 15.210 1.00 89.50 101 GLU A CA 1
ATOM 811 C C . GLU A 1 101 ? 1.170 -5.139 15.874 1.00 89.50 101 GLU A C 1
ATOM 813 O O . GLU A 1 101 ? 0.176 -5.508 16.509 1.00 89.50 101 GLU A O 1
ATOM 818 N N . GLN A 1 102 ? 1.437 -3.844 15.681 1.00 89.56 102 GLN A N 1
ATOM 819 C CA . GLN A 1 102 ? 0.582 -2.769 16.182 1.00 89.56 102 GLN A CA 1
ATOM 820 C C . GLN A 1 102 ? -0.801 -2.825 15.524 1.00 89.56 102 GLN A C 1
ATOM 822 O O . GLN A 1 102 ? -1.822 -2.764 16.212 1.00 89.56 102 GLN A O 1
ATOM 827 N N . LEU A 1 103 ? -0.845 -3.022 14.203 1.00 88.69 103 LEU A N 1
ATOM 828 C CA . LEU A 1 103 ? -2.088 -3.154 13.453 1.00 88.69 103 LEU A CA 1
ATOM 829 C C . LEU A 1 103 ? -2.850 -4.423 13.851 1.00 88.69 103 LEU A C 1
ATOM 831 O O . LEU A 1 103 ? -4.058 -4.370 14.056 1.00 88.69 103 LEU A O 1
ATOM 835 N N . ARG A 1 104 ? -2.162 -5.556 14.039 1.00 87.75 104 ARG A N 1
ATOM 836 C CA . ARG A 1 104 ? -2.782 -6.800 14.516 1.00 87.75 104 ARG A CA 1
ATOM 837 C C . ARG A 1 104 ? -3.398 -6.639 15.903 1.00 87.75 104 ARG A C 1
ATOM 839 O O . ARG A 1 104 ? -4.461 -7.198 16.161 1.00 87.75 104 ARG A O 1
ATOM 846 N N . THR A 1 105 ? -2.741 -5.895 16.788 1.00 86.69 105 THR A N 1
ATOM 847 C CA . THR A 1 105 ? -3.260 -5.612 18.131 1.00 86.69 105 THR A CA 1
ATOM 848 C C . THR A 1 105 ? -4.546 -4.796 18.051 1.00 86.69 105 THR A C 1
ATOM 850 O O . THR A 1 105 ? -5.529 -5.178 18.675 1.00 86.69 105 THR A O 1
ATOM 853 N N . LEU A 1 106 ? -4.585 -3.754 17.214 1.00 85.38 106 LEU A N 1
ATOM 854 C CA . LEU A 1 106 ? -5.811 -2.987 16.967 1.00 85.38 106 LEU A CA 1
ATOM 855 C C . LEU A 1 106 ? -6.930 -3.839 16.360 1.00 85.38 106 LEU A C 1
ATOM 857 O O . LEU A 1 106 ? -8.068 -3.776 16.808 1.00 85.38 106 LEU A O 1
ATOM 861 N N . LEU A 1 107 ? -6.610 -4.676 15.374 1.00 84.81 107 LEU A N 1
ATOM 862 C CA . LEU A 1 107 ? -7.594 -5.533 14.710 1.00 84.81 107 LEU A CA 1
ATOM 863 C C . LEU A 1 107 ? -8.223 -6.568 15.650 1.00 84.81 107 LEU A C 1
ATOM 865 O O . LEU A 1 107 ? -9.386 -6.909 15.475 1.00 84.81 107 LEU A O 1
ATOM 869 N N . LYS A 1 108 ? -7.484 -7.068 16.650 1.00 83.25 108 LYS A N 1
ATOM 870 C CA . LYS A 1 108 ? -8.035 -7.973 17.678 1.00 83.25 108 LYS A CA 1
ATOM 871 C C . LYS A 1 108 ? -9.049 -7.287 18.589 1.00 83.25 108 LYS A C 1
ATOM 873 O O . LYS A 1 108 ? -9.886 -7.964 19.176 1.00 83.25 108 LYS A O 1
ATOM 878 N N . LEU A 1 109 ? -8.929 -5.974 18.740 1.00 78.81 109 LEU A N 1
ATOM 879 C CA . LEU A 1 109 ? -9.813 -5.166 19.567 1.00 78.81 109 LEU A CA 1
ATOM 880 C C . LEU A 1 109 ? -11.035 -4.663 18.785 1.00 78.81 109 LEU A C 1
ATOM 882 O O . LEU A 1 109 ? -11.964 -4.125 19.387 1.00 78.81 109 LEU A O 1
ATOM 886 N N . ASP A 1 110 ? -11.049 -4.833 17.460 1.00 74.62 110 ASP A N 1
ATOM 887 C CA . ASP A 1 110 ? -12.208 -4.517 16.640 1.00 74.62 110 ASP A CA 1
ATOM 888 C C . ASP A 1 110 ? -13.206 -5.682 16.616 1.00 74.62 110 ASP A C 1
ATOM 890 O O . ASP A 1 110 ? -13.004 -6.712 15.973 1.00 74.62 110 ASP A O 1
ATOM 894 N N . GLU A 1 111 ? -14.336 -5.473 17.286 1.00 66.25 111 GLU A N 1
ATOM 895 C CA . GLU A 1 111 ? -15.467 -6.407 17.354 1.00 66.25 111 GLU A CA 1
ATOM 896 C C . GLU A 1 111 ? -16.038 -6.797 15.982 1.00 66.25 111 GLU A C 1
ATOM 898 O O . GLU A 1 111 ? -16.666 -7.846 15.865 1.00 66.25 111 GLU A O 1
ATOM 903 N N . SER A 1 112 ? -15.815 -5.989 14.935 1.00 66.56 112 SER A N 1
ATOM 904 C CA . SER A 1 112 ? -16.335 -6.281 13.593 1.00 66.56 112 SER A CA 1
ATOM 905 C C . SER A 1 112 ? -15.665 -7.494 12.933 1.00 66.56 112 SER A C 1
ATOM 907 O O . SER A 1 112 ? -16.250 -8.090 12.029 1.00 66.56 112 SER A O 1
ATOM 909 N N . GLN A 1 113 ? -14.434 -7.832 13.349 1.00 61.06 113 GLN A N 1
ATOM 910 C CA . GLN A 1 113 ? -13.539 -8.855 12.780 1.00 61.06 113 GLN A CA 1
ATOM 911 C C . GLN A 1 113 ? -13.391 -8.862 11.243 1.00 61.06 113 GLN A C 1
ATOM 913 O O . GLN A 1 113 ? -12.749 -9.757 10.686 1.00 61.06 113 GLN A O 1
ATOM 918 N N . SER A 1 114 ? -13.919 -7.869 10.522 1.00 64.56 114 SER A N 1
ATOM 919 C CA . SER A 1 114 ? -13.843 -7.826 9.064 1.00 64.56 114 SER A CA 1
ATOM 920 C C . SER A 1 114 ? -12.463 -7.335 8.634 1.00 64.56 114 SER A C 1
ATOM 922 O O . SER A 1 114 ? -12.204 -6.144 8.475 1.00 64.56 114 SER A O 1
ATOM 924 N N . GLN A 1 115 ? -11.554 -8.287 8.430 1.00 77.75 115 GLN A N 1
ATOM 925 C CA . GLN A 1 115 ? -10.193 -8.055 7.934 1.00 77.75 115 GLN A CA 1
ATOM 926 C C . GLN A 1 115 ? -10.107 -8.153 6.402 1.00 77.75 115 GLN A C 1
ATOM 928 O O . GLN A 1 115 ? -9.017 -8.167 5.836 1.00 77.75 115 GLN A O 1
ATOM 933 N N . ALA A 1 116 ? -11.246 -8.205 5.701 1.00 84.00 116 ALA A N 1
ATOM 934 C CA . ALA A 1 116 ? -11.290 -8.417 4.253 1.00 84.00 116 ALA A CA 1
ATOM 935 C C . ALA A 1 116 ? -10.515 -7.340 3.466 1.00 84.00 116 ALA A C 1
ATOM 937 O O . ALA A 1 116 ? -9.876 -7.641 2.450 1.00 84.00 116 ALA A O 1
ATOM 938 N N . TRP A 1 117 ? -10.521 -6.097 3.962 1.00 90.44 117 TRP A N 1
ATOM 939 C CA . TRP A 1 117 ? -9.756 -4.993 3.382 1.00 90.44 117 TRP A CA 1
ATOM 940 C C . TRP A 1 117 ? -8.239 -5.194 3.525 1.00 90.44 117 TRP A C 1
ATOM 942 O O . TRP A 1 117 ? -7.485 -4.781 2.641 1.00 90.44 117 TRP A O 1
ATOM 952 N N . LEU A 1 118 ? -7.778 -5.872 4.584 1.00 90.88 118 LEU A N 1
ATOM 953 C CA . LEU A 1 118 ? -6.358 -6.106 4.856 1.00 90.88 118 LEU A CA 1
ATOM 954 C C . LEU A 1 118 ? -5.729 -7.024 3.803 1.00 90.88 118 LEU A C 1
ATOM 956 O O . LEU A 1 118 ? -4.612 -6.778 3.349 1.00 90.88 118 LEU A O 1
ATOM 960 N N . ASP A 1 119 ? -6.461 -8.035 3.334 1.00 90.25 119 ASP A N 1
ATOM 961 C CA . ASP A 1 119 ? -5.997 -8.922 2.261 1.00 90.25 119 ASP A CA 1
ATOM 962 C C . ASP A 1 119 ? -5.774 -8.173 0.947 1.00 90.25 119 ASP A C 1
ATOM 964 O O . ASP A 1 119 ? -4.821 -8.442 0.207 1.00 90.25 119 ASP A O 1
ATOM 968 N N . HIS A 1 120 ? -6.643 -7.210 0.642 1.00 93.62 120 HIS A N 1
ATOM 969 C CA . HIS A 1 120 ? -6.474 -6.353 -0.523 1.00 93.62 120 HIS A CA 1
ATOM 970 C C . HIS A 1 120 ? -5.344 -5.345 -0.318 1.00 93.62 120 HIS A C 1
ATOM 972 O O . HIS A 1 120 ? -4.547 -5.152 -1.238 1.00 93.62 120 HIS A O 1
ATOM 978 N N . LEU A 1 121 ? -5.189 -4.795 0.887 1.00 94.12 121 LEU A N 1
ATOM 979 C CA . LEU A 1 121 ? -4.059 -3.933 1.225 1.00 94.12 121 LEU A CA 1
ATOM 980 C C . LEU A 1 121 ? -2.723 -4.670 1.069 1.00 94.12 121 LEU A C 1
ATOM 982 O O . LEU A 1 121 ? -1.782 -4.152 0.471 1.00 94.12 121 LEU A O 1
ATOM 986 N N . HIS A 1 122 ? -2.656 -5.931 1.494 1.00 93.44 122 HIS A N 1
ATOM 987 C CA . HIS A 1 122 ? -1.492 -6.784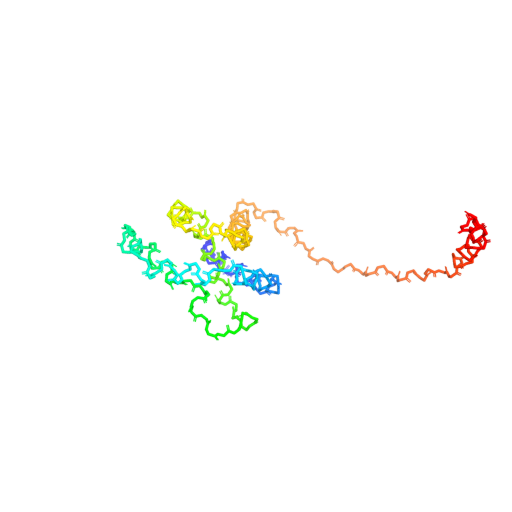 1.292 1.00 93.44 122 HIS A CA 1
ATOM 988 C C . HIS A 1 122 ? -1.162 -7.022 -0.184 1.00 93.44 122 HIS A C 1
ATOM 990 O O . HIS A 1 122 ? 0.013 -7.182 -0.516 1.00 93.44 122 HIS A O 1
ATOM 996 N N . LYS A 1 123 ? -2.154 -7.036 -1.085 1.00 94.12 123 LYS A N 1
ATOM 997 C CA . LYS A 1 123 ? -1.896 -7.097 -2.535 1.00 94.12 123 LYS A CA 1
ATOM 998 C C . LYS A 1 123 ? -1.220 -5.819 -3.028 1.00 94.12 123 LYS A C 1
ATOM 1000 O O . LYS A 1 123 ? -0.324 -5.916 -3.858 1.00 94.12 123 LYS A O 1
ATOM 1005 N N . VAL A 1 124 ? -1.601 -4.655 -2.499 1.00 95.19 124 VAL A N 1
ATOM 1006 C CA . VAL A 1 124 ? -0.945 -3.377 -2.818 1.00 95.19 124 VAL A CA 1
ATOM 1007 C C . VAL A 1 124 ? 0.490 -3.356 -2.275 1.00 95.19 124 VAL A C 1
ATOM 1009 O O . VAL A 1 124 ? 1.421 -3.032 -3.006 1.00 95.19 124 VAL A O 1
ATOM 1012 N N . ALA A 1 125 ? 0.703 -3.802 -1.035 1.00 94.75 125 ALA A N 1
ATOM 1013 C CA . ALA A 1 125 ? 2.028 -3.849 -0.408 1.00 94.75 125 ALA A CA 1
ATOM 1014 C C . ALA A 1 125 ? 3.067 -4.655 -1.219 1.00 94.75 125 ALA A C 1
ATOM 1016 O O . ALA A 1 125 ? 4.267 -4.385 -1.153 1.00 94.75 125 ALA A O 1
ATOM 1017 N N . ARG A 1 126 ? 2.617 -5.641 -2.010 1.00 93.94 126 ARG A N 1
ATOM 1018 C CA . ARG A 1 126 ? 3.500 -6.461 -2.856 1.00 93.94 126 ARG A CA 1
ATOM 1019 C C . ARG A 1 126 ? 4.184 -5.669 -3.967 1.00 93.94 126 ARG A C 1
ATOM 1021 O O . ARG A 1 126 ? 5.290 -6.053 -4.341 1.00 93.94 126 ARG A O 1
ATOM 1028 N N . TYR A 1 127 ? 3.582 -4.581 -4.457 1.00 92.62 127 TYR A N 1
ATOM 1029 C CA . TYR A 1 127 ? 4.227 -3.714 -5.449 1.00 92.62 127 TYR A CA 1
ATOM 1030 C C . TYR A 1 127 ? 5.533 -3.149 -4.896 1.00 92.62 127 TYR A C 1
ATOM 1032 O O . TYR A 1 127 ? 6.574 -3.294 -5.531 1.00 92.62 127 TYR A O 1
ATOM 1040 N N . HIS A 1 128 ? 5.509 -2.625 -3.668 1.00 92.38 128 HIS A N 1
ATOM 1041 C CA . HIS A 1 128 ? 6.700 -2.086 -3.016 1.00 92.38 128 HIS A CA 1
ATOM 1042 C C . HIS A 1 128 ? 7.815 -3.135 -2.890 1.00 92.38 128 HIS A C 1
ATOM 1044 O O . HIS A 1 128 ? 8.961 -2.876 -3.253 1.00 92.38 128 HIS A O 1
ATOM 1050 N N . SER A 1 129 ? 7.496 -4.346 -2.413 1.00 91.00 129 SER A N 1
ATOM 1051 C CA . SER A 1 129 ? 8.499 -5.415 -2.305 1.00 91.00 129 SER A CA 1
ATOM 1052 C C . SER A 1 129 ? 9.036 -5.858 -3.665 1.00 91.00 129 SER A C 1
ATOM 1054 O O . SER A 1 129 ? 10.236 -6.073 -3.789 1.00 91.00 129 SER A O 1
ATOM 1056 N N . ALA A 1 130 ? 8.174 -5.970 -4.681 1.00 90.50 130 ALA A N 1
ATOM 1057 C CA . ALA A 1 130 ? 8.588 -6.375 -6.020 1.00 90.50 130 ALA A CA 1
ATOM 1058 C C . ALA A 1 130 ? 9.551 -5.350 -6.628 1.00 90.50 130 ALA A C 1
ATOM 1060 O O . ALA A 1 130 ? 10.618 -5.731 -7.098 1.00 90.50 130 ALA A O 1
ATOM 1061 N N . ILE A 1 131 ? 9.225 -4.058 -6.533 1.00 89.81 131 ILE A N 1
ATOM 1062 C CA . ILE A 1 131 ? 10.070 -2.968 -7.036 1.00 89.81 131 ILE A CA 1
ATOM 1063 C C . ILE A 1 131 ? 11.413 -2.948 -6.314 1.00 89.81 131 ILE A C 1
ATOM 1065 O O . ILE A 1 131 ? 12.454 -2.954 -6.964 1.00 89.81 131 ILE A O 1
ATOM 1069 N N . LYS A 1 132 ? 11.408 -3.009 -4.978 1.00 88.81 132 LYS A N 1
ATOM 1070 C CA . LYS A 1 132 ? 12.643 -3.039 -4.189 1.00 88.81 132 LYS A CA 1
ATOM 1071 C C . LYS A 1 132 ? 13.529 -4.229 -4.562 1.00 88.81 132 LYS A C 1
ATOM 1073 O O . LYS A 1 132 ? 14.740 -4.085 -4.711 1.00 88.81 132 LYS A O 1
ATOM 1078 N N . SER A 1 133 ? 12.935 -5.407 -4.749 1.00 88.56 133 SER A N 1
ATOM 1079 C CA . SER A 1 133 ? 13.654 -6.592 -5.220 1.00 88.56 133 SER A CA 1
ATOM 1080 C C . SER A 1 133 ? 14.189 -6.421 -6.641 1.00 88.56 133 SER A C 1
ATOM 1082 O O . SER A 1 133 ? 15.332 -6.795 -6.883 1.00 88.56 133 SER A O 1
ATOM 1084 N N . MET A 1 134 ? 13.413 -5.837 -7.558 1.00 87.06 134 MET A N 1
ATOM 1085 C CA . MET A 1 134 ? 13.838 -5.583 -8.937 1.00 87.06 134 MET A CA 1
ATOM 1086 C C . MET A 1 134 ? 15.008 -4.603 -9.005 1.00 87.06 134 MET A C 1
ATOM 1088 O O . MET A 1 134 ? 15.996 -4.904 -9.665 1.00 87.06 134 MET A O 1
ATOM 1092 N N . VAL A 1 135 ? 14.939 -3.474 -8.292 1.00 86.50 135 VAL A N 1
ATOM 1093 C CA . VAL A 1 135 ? 16.027 -2.483 -8.267 1.00 86.50 135 VAL A CA 1
ATOM 1094 C C . VAL A 1 135 ? 17.281 -3.084 -7.646 1.00 86.50 135 VAL A C 1
ATOM 1096 O O . VAL A 1 135 ? 18.356 -3.015 -8.235 1.00 86.50 135 VAL A O 1
ATOM 1099 N N . LYS A 1 136 ? 17.146 -3.773 -6.507 1.00 87.62 136 LYS A N 1
ATOM 1100 C CA . LYS A 1 136 ? 18.278 -4.460 -5.875 1.00 87.62 136 LYS A CA 1
ATOM 1101 C C . LYS A 1 136 ? 18.901 -5.514 -6.793 1.00 87.62 136 LYS A C 1
ATOM 1103 O O . LYS A 1 136 ? 20.119 -5.672 -6.803 1.00 87.62 136 LYS A O 1
ATOM 1108 N N . PHE A 1 137 ? 18.081 -6.245 -7.543 1.00 85.19 137 PHE A N 1
ATOM 1109 C CA . PHE A 1 137 ? 18.559 -7.245 -8.490 1.00 85.19 137 PHE A CA 1
ATOM 1110 C C . PHE A 1 137 ? 19.261 -6.605 -9.693 1.00 85.19 137 PHE A C 1
ATOM 1112 O O . PHE A 1 137 ? 20.322 -7.080 -10.074 1.00 85.19 137 PHE A O 1
ATOM 1119 N N . ALA A 1 138 ? 18.739 -5.498 -10.227 1.00 84.81 138 ALA A N 1
ATOM 1120 C CA . ALA A 1 138 ? 19.372 -4.747 -11.311 1.00 84.81 138 ALA A CA 1
ATOM 1121 C C . ALA A 1 138 ? 20.737 -4.168 -10.919 1.00 84.81 138 ALA A C 1
ATOM 1123 O O . ALA A 1 138 ? 21.662 -4.201 -11.723 1.00 84.81 138 ALA A O 1
ATOM 1124 N N . VAL A 1 139 ? 20.880 -3.705 -9.673 1.00 83.56 139 VAL A N 1
ATOM 1125 C CA . VAL A 1 139 ? 22.172 -3.256 -9.132 1.00 83.56 139 VAL A CA 1
ATOM 1126 C C . VAL A 1 139 ? 23.147 -4.424 -8.979 1.00 83.56 139 VAL A C 1
ATOM 1128 O O . VAL A 1 13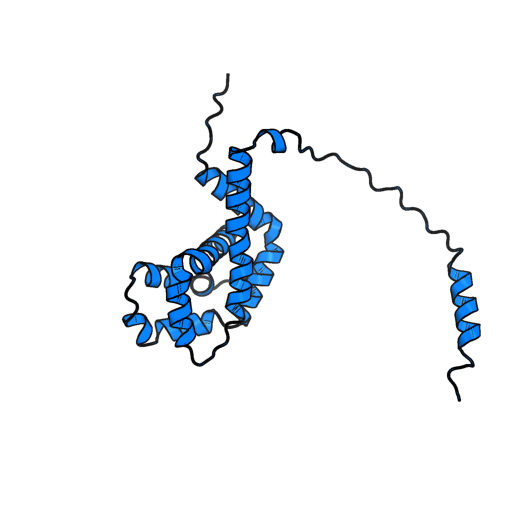9 ? 24.330 -4.282 -9.268 1.00 83.56 139 VAL A O 1
ATOM 1131 N N . LYS A 1 140 ? 22.667 -5.585 -8.516 1.00 86.19 140 LYS A N 1
ATOM 1132 C CA . LYS A 1 140 ? 23.526 -6.747 -8.259 1.00 86.19 140 LYS A CA 1
ATOM 1133 C C . LYS A 1 140 ? 23.982 -7.443 -9.545 1.00 86.19 140 LYS A C 1
ATOM 1135 O O . LYS A 1 140 ? 25.133 -7.845 -9.636 1.00 86.19 140 LYS A O 1
ATOM 1140 N N . GLU A 1 141 ? 23.078 -7.613 -10.504 1.00 85.62 141 GLU A N 1
ATOM 1141 C CA . GLU A 1 141 ? 23.290 -8.410 -11.717 1.00 85.62 141 GLU A CA 1
ATOM 1142 C C . GLU A 1 141 ? 22.936 -7.596 -12.976 1.00 85.62 141 GLU A C 1
ATOM 1144 O O . GLU A 1 141 ? 22.028 -7.970 -13.731 1.00 85.62 141 GLU A O 1
ATOM 1149 N N . PRO A 1 142 ? 23.632 -6.473 -13.244 1.00 80.75 142 PRO A N 1
ATOM 1150 C CA . PRO A 1 142 ? 23.293 -5.596 -14.365 1.00 80.75 142 PRO A CA 1
ATOM 1151 C C . PRO A 1 142 ? 23.374 -6.330 -15.712 1.00 80.75 142 PRO A C 1
ATOM 1153 O O . PRO A 1 142 ? 22.562 -6.069 -16.599 1.00 80.75 142 PRO A O 1
ATOM 1156 N N . GLY A 1 143 ? 24.277 -7.316 -15.829 1.00 81.44 143 GLY A N 1
ATOM 1157 C CA . GLY A 1 143 ? 24.498 -8.164 -17.009 1.00 81.44 143 GLY A CA 1
ATOM 1158 C C . GLY A 1 143 ? 23.244 -8.855 -17.560 1.00 81.44 143 GLY A C 1
ATOM 1159 O O . GLY A 1 143 ? 23.137 -9.076 -18.766 1.00 81.44 143 GLY A O 1
ATOM 1160 N N . ILE A 1 144 ? 22.268 -9.157 -16.699 1.00 79.25 144 ILE A N 1
ATOM 1161 C CA . ILE A 1 144 ? 21.008 -9.801 -17.099 1.00 79.25 144 ILE A CA 1
ATOM 1162 C C . ILE A 1 144 ? 20.111 -8.821 -17.860 1.00 79.25 144 ILE A C 1
ATOM 1164 O O . ILE A 1 144 ? 19.418 -9.217 -18.795 1.00 79.25 144 ILE A O 1
ATOM 1168 N N . PHE A 1 145 ? 20.146 -7.539 -17.497 1.00 73.94 145 PHE A N 1
ATOM 1169 C CA . PHE A 1 145 ? 19.281 -6.512 -18.072 1.00 73.94 145 PHE A CA 1
ATOM 1170 C C . PHE A 1 145 ? 19.823 -5.936 -19.381 1.00 73.94 145 PHE A C 1
ATOM 1172 O O . PHE A 1 145 ? 19.034 -5.529 -20.229 1.00 73.94 145 PHE A O 1
ATOM 1179 N N . VAL A 1 146 ? 21.145 -5.964 -19.592 1.00 72.69 146 VAL A N 1
ATOM 1180 C CA . VAL A 1 146 ? 21.792 -5.416 -20.804 1.00 72.69 146 VAL A CA 1
ATOM 1181 C C . VAL A 1 146 ? 21.349 -6.133 -22.086 1.00 72.69 146 VAL A C 1
ATOM 1183 O O . VAL A 1 146 ? 21.354 -5.544 -23.161 1.00 72.69 146 VAL A O 1
ATOM 1186 N N . ASN A 1 147 ? 20.932 -7.398 -21.977 1.00 68.56 147 ASN A N 1
ATOM 1187 C CA . ASN A 1 147 ? 20.502 -8.217 -23.113 1.00 68.56 147 ASN A CA 1
ATOM 1188 C C . ASN A 1 147 ? 18.974 -8.259 -23.308 1.00 68.56 147 ASN A C 1
ATOM 1190 O O . ASN A 1 147 ? 18.492 -8.922 -24.231 1.00 68.56 147 ASN A O 1
ATOM 1194 N N . ILE A 1 148 ? 18.194 -7.569 -22.466 1.00 71.06 148 ILE A N 1
ATOM 1195 C CA . ILE A 1 148 ? 16.736 -7.508 -22.611 1.00 71.06 148 ILE A CA 1
ATOM 1196 C C . ILE A 1 148 ? 16.397 -6.444 -23.657 1.00 71.06 148 ILE A C 1
ATOM 1198 O O . ILE A 1 148 ? 16.436 -5.247 -23.391 1.00 71.06 148 ILE A O 1
ATOM 1202 N N . GLY A 1 149 ? 16.042 -6.890 -24.861 1.00 68.25 149 GLY A N 1
ATOM 1203 C CA . GLY A 1 149 ? 15.567 -6.028 -25.942 1.00 68.25 149 GLY A CA 1
ATOM 1204 C C . GLY A 1 149 ? 14.115 -6.327 -26.301 1.00 68.25 149 GLY A C 1
ATOM 1205 O O . GLY A 1 149 ? 13.754 -7.481 -26.531 1.00 68.25 149 GLY A O 1
ATOM 1206 N N . ILE A 1 150 ? 13.284 -5.290 -26.408 1.00 73.38 150 ILE A N 1
ATOM 1207 C CA . ILE A 1 150 ? 11.949 -5.414 -27.002 1.00 73.38 150 ILE A CA 1
ATOM 1208 C C . ILE A 1 150 ? 12.134 -5.471 -28.518 1.00 73.38 150 ILE A C 1
ATOM 1210 O O . ILE A 1 150 ? 12.558 -4.494 -29.134 1.00 73.38 150 ILE A O 1
ATOM 1214 N N . ARG A 1 151 ? 11.832 -6.620 -29.128 1.00 74.19 151 ARG A N 1
ATOM 1215 C CA . ARG A 1 151 ? 11.802 -6.757 -30.588 1.00 74.19 151 ARG A CA 1
ATOM 1216 C C . ARG A 1 151 ? 10.353 -6.737 -31.067 1.00 74.19 151 ARG A C 1
ATOM 1218 O O . ARG A 1 151 ? 9.534 -7.459 -30.495 1.00 74.19 151 ARG A O 1
ATOM 1225 N N . PRO A 1 152 ? 10.018 -5.961 -32.109 1.00 68.69 152 PRO A N 1
ATOM 1226 C CA . PRO A 1 152 ? 8.711 -6.064 -32.733 1.00 68.69 152 PRO A CA 1
ATOM 1227 C C . PRO A 1 152 ? 8.570 -7.462 -33.341 1.00 68.69 152 PRO A C 1
ATOM 1229 O O . PRO A 1 152 ? 9.339 -7.855 -34.218 1.00 68.69 152 PRO A O 1
ATOM 1232 N N . ILE A 1 153 ? 7.597 -8.226 -32.853 1.00 78.00 153 ILE A N 1
ATOM 1233 C CA . ILE A 1 153 ? 7.175 -9.475 -33.479 1.00 78.00 153 ILE A CA 1
ATOM 1234 C C . ILE A 1 153 ? 5.932 -9.128 -34.287 1.00 78.00 153 ILE A C 1
ATOM 1236 O O . ILE A 1 153 ? 4.920 -8.709 -33.725 1.00 78.00 153 ILE A O 1
ATOM 1240 N N . ASN A 1 154 ? 6.016 -9.271 -35.608 1.00 80.38 154 ASN A N 1
ATOM 1241 C CA . ASN A 1 154 ? 4.842 -9.127 -36.459 1.00 80.38 154 ASN A CA 1
ATOM 1242 C C . ASN A 1 154 ? 3.802 -10.156 -36.016 1.00 80.38 154 ASN A C 1
ATOM 1244 O O . ASN A 1 154 ? 4.121 -11.342 -35.896 1.00 80.38 154 ASN A O 1
ATOM 1248 N N . ALA A 1 155 ? 2.568 -9.706 -35.780 1.00 77.88 155 ALA A N 1
ATOM 1249 C CA . ALA A 1 155 ? 1.468 -10.622 -35.529 1.00 77.88 155 ALA A CA 1
ATOM 1250 C C . ALA A 1 155 ? 1.426 -11.661 -36.667 1.00 77.88 155 ALA A C 1
ATOM 1252 O O . ALA A 1 155 ? 1.585 -11.278 -37.836 1.00 77.88 155 ALA A O 1
ATOM 1253 N N . PRO A 1 156 ? 1.236 -12.959 -36.363 1.00 77.38 156 PRO A N 1
ATOM 1254 C CA . PRO A 1 156 ? 1.008 -13.949 -37.402 1.00 77.38 156 PRO A CA 1
ATOM 1255 C C . PRO A 1 156 ? -0.114 -13.444 -38.304 1.00 77.38 156 PRO A C 1
ATOM 1257 O O . PRO A 1 156 ? -1.106 -12.903 -37.803 1.00 77.38 156 PRO A O 1
ATOM 1260 N N . LYS A 1 157 ? 0.038 -13.593 -39.626 1.00 75.06 157 LYS A N 1
ATOM 1261 C CA . LYS A 1 157 ? -1.056 -13.278 -40.552 1.00 75.06 157 LYS A CA 1
ATOM 1262 C C . LYS A 1 157 ? -2.305 -13.993 -40.028 1.00 75.06 157 LYS A C 1
ATOM 1264 O O . LYS A 1 157 ? -2.198 -15.189 -39.751 1.00 75.06 157 LYS A O 1
ATOM 1269 N N . PRO A 1 158 ? -3.444 -13.302 -39.848 1.00 70.12 158 PRO A N 1
ATOM 1270 C CA . PRO A 1 158 ? -4.659 -13.953 -39.398 1.00 70.12 158 PRO A CA 1
ATOM 1271 C C . PRO A 1 158 ? -4.969 -15.076 -40.382 1.00 70.12 158 PRO A C 1
ATOM 1273 O O . PRO A 1 158 ? -5.312 -14.829 -41.538 1.00 70.12 158 PRO A O 1
ATOM 1276 N N . CYS A 1 159 ? -4.781 -16.317 -39.937 1.00 58.72 159 CYS A N 1
ATOM 1277 C CA . CYS A 1 159 ? -5.226 -17.470 -40.687 1.00 58.72 159 CYS A CA 1
ATOM 1278 C C . CYS A 1 159 ? -6.742 -17.323 -40.771 1.00 58.72 159 CYS A C 1
ATOM 1280 O O . CYS A 1 159 ? -7.432 -17.358 -39.749 1.00 58.72 159 CYS A O 1
ATOM 1282 N N . PHE A 1 160 ? -7.259 -17.096 -41.976 1.00 53.72 160 PHE A N 1
ATOM 1283 C CA . PHE A 1 160 ? -8.671 -17.306 -42.232 1.00 53.72 160 PHE A CA 1
ATOM 1284 C C . PHE A 1 160 ? -8.932 -18.766 -41.879 1.00 53.72 160 PHE A C 1
ATOM 1286 O O . PHE A 1 160 ? -8.506 -19.669 -42.593 1.00 53.72 160 PHE A O 1
ATOM 1293 N N . TRP A 1 161 ? -9.570 -18.998 -40.735 1.00 50.12 161 TRP A N 1
ATOM 1294 C CA . TRP A 1 161 ? -10.165 -20.284 -40.433 1.00 50.12 161 TRP A CA 1
ATOM 1295 C C . TRP A 1 161 ? -11.202 -20.510 -41.528 1.00 50.12 161 TRP A C 1
ATOM 1297 O O . TRP A 1 161 ? -12.286 -19.920 -41.508 1.00 50.12 161 TRP A O 1
ATOM 1307 N N . GLU A 1 162 ? -10.822 -21.266 -42.556 1.00 47.00 162 GLU A N 1
ATOM 1308 C CA . GLU A 1 162 ? -11.733 -21.662 -43.613 1.00 47.00 162 GLU A CA 1
ATOM 1309 C C . GLU A 1 162 ? -12.963 -22.288 -42.958 1.00 47.00 162 GLU A C 1
ATOM 1311 O O . GLU A 1 162 ? -12.882 -23.128 -42.056 1.00 47.00 162 GLU A O 1
ATOM 1316 N N . LYS A 1 163 ? -14.134 -21.819 -43.388 1.00 49.06 163 LYS A N 1
ATOM 1317 C CA . LYS A 1 163 ? -15.459 -22.200 -42.886 1.00 49.06 163 LYS A CA 1
ATOM 1318 C C . LYS A 1 163 ? -15.829 -23.647 -43.257 1.00 49.06 163 LYS A C 1
ATOM 1320 O O . LYS A 1 163 ? -16.976 -23.931 -43.583 1.00 49.06 163 LYS A O 1
ATOM 1325 N N . THR A 1 164 ? -14.887 -24.579 -43.229 1.00 47.84 164 THR A N 1
ATOM 1326 C CA . THR A 1 164 ? -15.111 -26.001 -43.513 1.00 47.84 164 THR A CA 1
ATOM 1327 C C . THR A 1 164 ? -15.478 -26.791 -42.257 1.00 47.84 164 THR A C 1
ATOM 1329 O O . THR A 1 164 ? -16.162 -27.805 -42.369 1.00 47.84 164 THR A O 1
ATOM 1332 N N . GLN A 1 165 ? -15.193 -26.292 -41.046 1.00 47.34 165 GLN A N 1
ATOM 1333 C CA . GLN A 1 165 ? -15.647 -26.949 -39.807 1.00 47.34 165 GLN A CA 1
ATOM 1334 C C . GLN A 1 165 ? -17.103 -26.638 -39.408 1.00 47.34 165 GLN A C 1
ATOM 1336 O O . GLN A 1 165 ? -17.686 -27.345 -38.586 1.00 47.34 165 GLN A O 1
ATOM 1341 N N . THR A 1 166 ? -17.763 -25.645 -40.016 1.00 44.88 166 THR A N 1
ATOM 1342 C CA . THR A 1 166 ? -19.156 -25.296 -39.665 1.00 44.88 166 THR A CA 1
ATOM 1343 C C . THR A 1 166 ? -20.206 -26.267 -40.224 1.00 44.88 166 THR A C 1
ATOM 1345 O O . THR A 1 166 ? -21.369 -26.196 -39.823 1.00 44.88 166 THR A O 1
ATOM 1348 N N . ARG A 1 167 ? -19.825 -27.212 -41.099 1.00 46.59 167 ARG A N 1
ATOM 1349 C CA . ARG A 1 167 ? -20.720 -28.296 -41.552 1.00 46.59 167 ARG A CA 1
ATOM 1350 C C . ARG A 1 167 ? -20.739 -29.505 -40.613 1.00 46.59 167 ARG A C 1
ATOM 1352 O O . ARG A 1 167 ? -21.783 -30.141 -40.493 1.00 46.59 167 ARG A O 1
ATOM 1359 N N . GLN A 1 168 ? -19.656 -29.781 -39.884 1.00 45.00 168 GLN A N 1
ATOM 1360 C CA . GLN A 1 168 ? -19.589 -30.955 -39.004 1.00 45.00 168 GLN A CA 1
ATOM 1361 C C . GLN A 1 168 ? -20.442 -30.783 -37.732 1.00 45.00 168 GLN A C 1
ATOM 1363 O O . GLN A 1 168 ? -21.151 -31.702 -37.329 1.00 45.00 168 GLN A O 1
ATOM 1368 N N . TRP A 1 169 ? -20.506 -29.571 -37.169 1.00 44.00 169 TRP A N 1
ATOM 1369 C CA . TRP A 1 169 ? -21.319 -29.292 -35.974 1.00 44.00 169 TRP A CA 1
ATOM 1370 C C . TRP A 1 169 ? -22.836 -29.243 -36.230 1.00 44.00 169 TRP A C 1
ATOM 1372 O O . TRP A 1 169 ? -23.616 -29.526 -35.320 1.00 44.00 169 TRP A O 1
ATOM 1382 N N . ARG A 1 170 ? -23.284 -28.943 -37.462 1.00 48.97 170 ARG A N 1
ATOM 1383 C CA . ARG A 1 170 ? -24.712 -29.060 -37.829 1.00 48.97 170 ARG A CA 1
ATOM 1384 C C . ARG A 1 170 ? -25.142 -30.518 -38.000 1.00 48.97 170 ARG A C 1
ATOM 1386 O O . ARG A 1 170 ? -26.257 -30.854 -37.620 1.00 48.97 170 ARG A O 1
ATOM 1393 N N . SER A 1 171 ? -24.251 -31.382 -38.493 1.00 50.19 171 SER A N 1
ATOM 1394 C CA . SER A 1 171 ? -24.514 -32.823 -38.582 1.00 50.19 171 SER A CA 1
ATOM 1395 C C . SER A 1 171 ? -24.619 -33.468 -37.198 1.00 50.19 171 SER A C 1
ATOM 1397 O O . SER A 1 171 ? -25.490 -34.302 -36.985 1.00 50.19 171 SER A O 1
ATOM 1399 N N . LEU A 1 172 ? -23.784 -33.054 -36.238 1.00 45.12 172 LEU A N 1
ATOM 1400 C CA . LEU A 1 172 ? -23.814 -33.609 -34.882 1.00 45.12 172 LEU A CA 1
ATOM 1401 C C . LEU A 1 172 ? -25.032 -33.138 -34.068 1.00 45.12 172 LEU A C 1
ATOM 1403 O O . LEU A 1 172 ? -25.570 -33.923 -33.296 1.00 45.12 172 LEU A O 1
ATOM 1407 N N . ARG A 1 173 ? -25.556 -31.919 -34.275 1.00 49.03 173 ARG A N 1
ATOM 1408 C CA . ARG A 1 173 ? -26.807 -31.489 -33.608 1.00 49.03 173 ARG A CA 1
ATOM 1409 C C . ARG A 1 173 ? -28.034 -32.311 -34.015 1.00 49.03 173 ARG A C 1
ATOM 1411 O O . ARG A 1 173 ? -28.878 -32.572 -33.164 1.00 49.03 173 ARG A O 1
ATOM 1418 N N . ASN A 1 174 ? -28.120 -32.757 -35.268 1.00 54.62 174 ASN A N 1
ATOM 1419 C CA . ASN A 1 174 ? -29.253 -33.565 -35.737 1.00 54.62 174 ASN A CA 1
ATOM 1420 C C . ASN A 1 174 ? -29.198 -35.028 -35.269 1.00 54.62 174 ASN A C 1
ATOM 1422 O O . ASN A 1 174 ? -30.218 -35.707 -35.299 1.00 54.62 174 ASN A O 1
ATOM 1426 N N . ILE A 1 175 ? -28.035 -35.504 -34.816 1.00 55.44 175 ILE A N 1
ATOM 1427 C CA . ILE A 1 175 ? -27.869 -36.870 -34.295 1.00 55.44 175 ILE A CA 1
ATOM 1428 C C . ILE A 1 175 ? -28.303 -36.957 -32.820 1.00 55.44 175 ILE A C 1
ATOM 1430 O O . ILE A 1 175 ? -28.811 -37.987 -32.394 1.00 55.44 175 ILE A O 1
ATOM 1434 N N . TRP A 1 176 ? -28.174 -35.872 -32.047 1.00 46.09 176 TRP A N 1
ATOM 1435 C CA . TRP A 1 176 ? -28.457 -35.869 -30.601 1.00 46.09 176 TRP A CA 1
ATOM 1436 C C . TRP A 1 176 ? -29.841 -35.316 -30.215 1.00 46.09 176 TRP A C 1
ATOM 1438 O O . TRP A 1 176 ? -30.291 -35.522 -29.091 1.00 46.09 176 TRP A O 1
ATOM 1448 N N . ALA A 1 177 ? -30.546 -34.645 -31.131 1.00 51.28 177 ALA A N 1
ATOM 1449 C CA . ALA A 1 177 ? -31.868 -34.066 -30.870 1.00 51.28 177 ALA A CA 1
ATOM 1450 C C . ALA A 1 177 ? -32.997 -35.075 -30.528 1.00 51.28 177 ALA A C 1
ATOM 1452 O O . ALA A 1 177 ? -33.869 -34.699 -29.747 1.00 51.28 177 ALA A O 1
ATOM 1453 N N . PRO A 1 178 ? -33.019 -36.337 -31.014 1.00 51.09 178 PRO A N 1
ATOM 1454 C CA . PRO A 1 178 ? -34.096 -37.270 -30.661 1.00 51.09 178 PRO A CA 1
ATOM 1455 C C . PRO A 1 178 ? -33.901 -37.993 -29.317 1.00 51.09 178 PRO A C 1
ATOM 1457 O O . PRO A 1 178 ? -34.816 -38.671 -28.862 1.00 51.09 178 PRO A O 1
ATOM 1460 N N . MET A 1 179 ? -32.728 -37.891 -28.680 1.00 50.62 179 MET A N 1
ATOM 1461 C CA . MET A 1 179 ? -32.381 -38.682 -27.484 1.00 50.62 179 MET A CA 1
ATOM 1462 C C . MET A 1 179 ? -32.706 -37.995 -26.145 1.00 50.62 179 MET A C 1
ATOM 1464 O O . MET A 1 179 ? -32.500 -38.590 -25.095 1.00 50.62 179 MET A O 1
ATOM 1468 N N . MET A 1 180 ? -33.225 -36.764 -26.175 1.00 52.34 180 MET A N 1
ATOM 1469 C CA . MET A 1 180 ? -33.547 -35.951 -24.986 1.00 52.34 180 MET A CA 1
ATOM 1470 C C . MET A 1 180 ? -35.059 -35.773 -24.755 1.00 52.34 180 MET A C 1
ATOM 1472 O O . MET A 1 180 ? -35.470 -34.938 -23.955 1.00 52.34 180 MET A O 1
ATOM 1476 N N . LEU A 1 181 ? -35.895 -36.540 -25.460 1.00 52.56 181 LEU A N 1
ATOM 1477 C CA . LEU A 1 181 ? -37.341 -36.599 -25.241 1.00 52.56 181 LEU A CA 1
ATOM 1478 C C . LEU A 1 181 ? -37.774 -38.061 -25.111 1.00 52.56 181 LEU A C 1
ATOM 1480 O O . LEU A 1 181 ? -38.275 -38.656 -26.063 1.00 52.56 181 LEU A O 1
ATOM 1484 N N . LYS A 1 182 ? -37.544 -38.624 -23.925 1.00 45.31 182 LYS A N 1
ATOM 1485 C CA . LYS A 1 182 ? -38.351 -39.675 -23.298 1.00 45.31 182 LYS A CA 1
ATOM 1486 C C . LYS A 1 182 ? -38.110 -39.652 -21.797 1.00 45.31 182 LYS A C 1
ATOM 1488 O O . LYS A 1 182 ? -36.925 -39.574 -21.411 1.00 45.31 182 LYS A O 1
#